Protein AF-Q5QZS2-F1 (afdb_monomer_lite)

pLDDT: mean 81.86, std 11.42, range [49.66, 93.12]

Structure (mmCIF, N/CA/C/O backbone):
data_AF-Q5QZS2-F1
#
_entry.id   AF-Q5QZS2-F1
#
loop_
_atom_site.group_PDB
_atom_site.id
_atom_site.type_symbol
_atom_site.label_atom_id
_atom_site.label_alt_id
_atom_site.label_comp_id
_atom_site.label_asym_id
_atom_site.label_entity_id
_atom_site.label_seq_id
_atom_site.pdbx_PDB_ins_code
_atom_site.Cartn_x
_atom_site.Cartn_y
_atom_site.Cartn_z
_atom_site.occupancy
_atom_site.B_iso_or_equiv
_atom_site.auth_seq_id
_atom_site.auth_comp_id
_atom_site.auth_asym_id
_atom_site.auth_atom_id
_atom_site.pdbx_PDB_model_num
ATOM 1 N N . MET A 1 1 ? -2.634 0.804 21.337 1.00 62.66 1 MET A N 1
ATOM 2 C CA . MET A 1 1 ? -3.666 0.603 20.299 1.00 62.66 1 MET A CA 1
ATOM 3 C C . MET A 1 1 ? -3.154 1.250 19.030 1.00 62.66 1 MET A C 1
ATOM 5 O O . MET A 1 1 ? -2.451 2.248 19.140 1.00 62.66 1 MET A O 1
ATOM 9 N N . MET A 1 2 ? -3.422 0.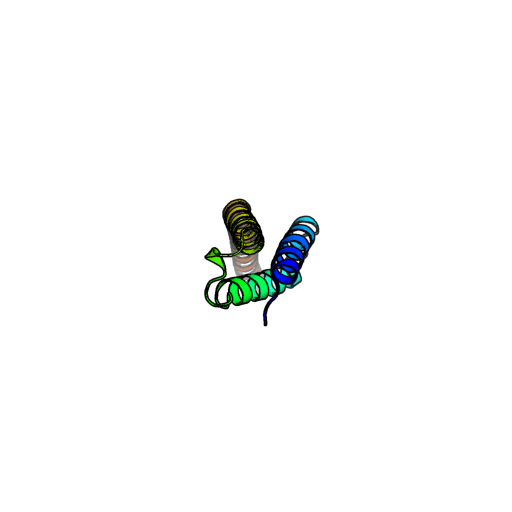665 17.865 1.00 73.19 2 MET A N 1
ATOM 10 C CA . MET A 1 2 ? -3.064 1.290 16.593 1.00 73.19 2 MET A CA 1
ATOM 11 C C . MET A 1 2 ? -3.825 2.619 16.441 1.00 73.19 2 MET A C 1
ATOM 13 O O . MET A 1 2 ? -4.957 2.710 16.914 1.00 73.19 2 MET A O 1
ATOM 17 N N . GLN A 1 3 ? -3.200 3.634 15.841 1.00 84.19 3 GLN A N 1
ATOM 18 C CA . GLN A 1 3 ? -3.796 4.948 15.577 1.00 84.19 3 GLN A CA 1
ATOM 19 C C . GLN A 1 3 ? -4.031 5.134 14.072 1.00 84.19 3 GLN A C 1
ATOM 21 O O . GLN A 1 3 ? -3.249 4.596 13.282 1.00 84.19 3 GLN A O 1
ATOM 26 N N . PRO A 1 4 ? -5.069 5.888 13.670 1.00 83.56 4 PRO A N 1
ATOM 27 C CA . PRO A 1 4 ? -5.359 6.130 12.259 1.00 83.56 4 PRO A CA 1
ATOM 28 C C . PRO A 1 4 ? -4.218 6.894 11.575 1.00 83.56 4 PRO A C 1
ATOM 30 O O . PRO A 1 4 ? -3.860 6.561 10.453 1.00 83.56 4 PRO A O 1
ATOM 33 N N . GLU A 1 5 ? -3.564 7.827 12.276 1.00 89.06 5 GLU A N 1
ATOM 34 C CA . GLU A 1 5 ? -2.426 8.598 11.748 1.00 89.06 5 GLU A CA 1
ATOM 35 C C . GLU A 1 5 ? -1.259 7.707 11.315 1.00 89.06 5 GLU A C 1
ATOM 37 O O . GLU A 1 5 ? -0.629 7.973 10.297 1.00 89.06 5 GLU A O 1
ATOM 42 N N . LYS A 1 6 ? -1.015 6.598 12.029 1.00 88.62 6 LYS A N 1
ATOM 43 C CA . LYS A 1 6 ? 0.027 5.636 11.647 1.00 88.62 6 LYS A CA 1
ATOM 44 C C . LYS A 1 6 ? -0.269 4.998 10.286 1.00 88.62 6 LYS A C 1
ATOM 46 O O . LYS A 1 6 ? 0.641 4.701 9.522 1.00 88.62 6 LYS A O 1
ATOM 51 N N . LEU A 1 7 ? -1.543 4.753 9.989 1.00 88.62 7 LEU A N 1
ATOM 52 C CA . LEU A 1 7 ? -1.967 4.129 8.738 1.00 88.62 7 LEU A CA 1
ATOM 53 C C . LEU A 1 7 ? -1.839 5.128 7.572 1.00 88.62 7 LEU A C 1
ATOM 55 O O . LEU A 1 7 ? -1.393 4.748 6.491 1.00 88.62 7 LEU A O 1
ATOM 59 N N . THR A 1 8 ? -2.126 6.410 7.822 1.00 90.38 8 THR A N 1
ATOM 60 C CA . THR A 1 8 ? -1.831 7.509 6.890 1.00 90.38 8 THR A CA 1
ATOM 61 C C . THR A 1 8 ? -0.332 7.629 6.620 1.00 90.38 8 THR A C 1
ATOM 63 O O . THR A 1 8 ? 0.067 7.628 5.462 1.00 90.38 8 THR A O 1
ATOM 66 N N . GLU A 1 9 ? 0.500 7.645 7.666 1.00 92.94 9 GLU A N 1
ATOM 67 C CA . GLU A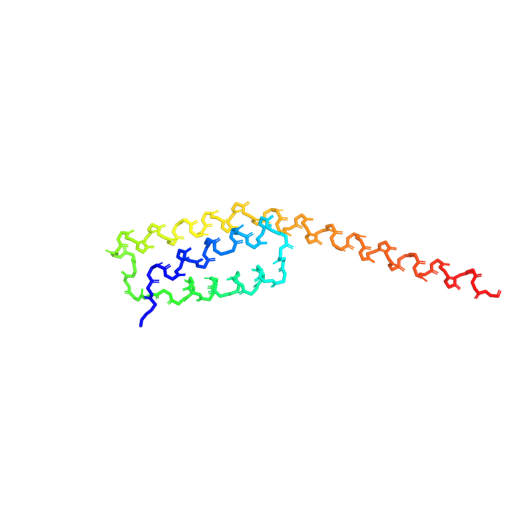 1 9 ? 1.961 7.753 7.543 1.00 92.94 9 GLU A CA 1
ATOM 68 C C . GLU A 1 9 ? 2.550 6.606 6.712 1.00 92.94 9 GLU A C 1
ATOM 70 O O . GLU A 1 9 ? 3.303 6.851 5.775 1.00 92.94 9 GLU A O 1
A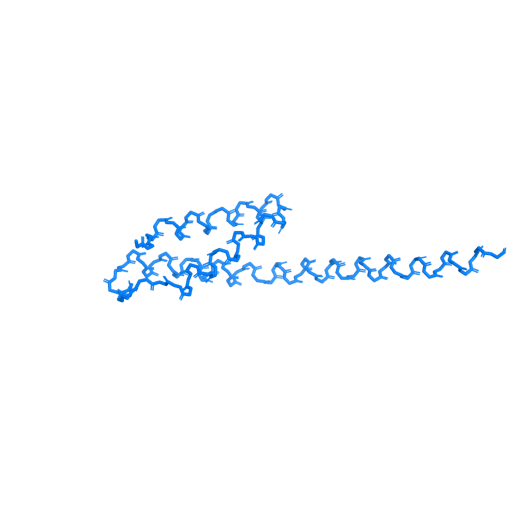TOM 75 N N . LEU A 1 10 ? 2.136 5.362 6.976 1.00 91.88 10 LEU A N 1
ATOM 76 C CA . LEU A 1 10 ? 2.560 4.199 6.188 1.00 91.88 10 LEU A CA 1
ATOM 77 C C . LEU A 1 10 ? 2.111 4.287 4.721 1.00 91.88 10 LEU A C 1
ATOM 79 O O . LEU A 1 10 ? 2.852 3.894 3.823 1.00 91.88 10 LEU A O 1
ATOM 83 N N . SER A 1 11 ? 0.899 4.788 4.467 1.00 91.12 11 SER A N 1
ATOM 84 C CA . SER A 1 11 ? 0.384 4.981 3.106 1.00 91.12 11 SER A CA 1
ATOM 85 C C . SER A 1 11 ? 1.183 6.044 2.348 1.00 91.12 11 SER A C 1
ATOM 87 O O . SER A 1 11 ? 1.549 5.837 1.192 1.00 91.12 11 SER A O 1
ATOM 89 N N . ASP A 1 12 ? 1.506 7.163 2.997 1.00 92.69 12 ASP A N 1
ATOM 90 C CA . ASP A 1 12 ? 2.275 8.248 2.387 1.00 92.69 12 ASP A CA 1
ATOM 91 C C . ASP A 1 12 ? 3.753 7.886 2.204 1.00 92.69 12 ASP A C 1
ATOM 93 O O . ASP A 1 12 ? 4.329 8.189 1.158 1.00 92.69 12 ASP A O 1
ATOM 97 N N . GLN A 1 13 ? 4.341 7.153 3.152 1.00 93.12 13 GLN A N 1
ATOM 98 C CA . GLN A 1 13 ? 5.684 6.602 3.004 1.00 93.12 13 GLN A CA 1
ATOM 99 C C . GLN A 1 13 ? 5.752 5.641 1.812 1.00 93.12 13 GLN A C 1
ATOM 101 O O . GLN A 1 13 ? 6.642 5.770 0.975 1.00 93.12 13 GLN A O 1
ATOM 106 N N . LEU A 1 14 ? 4.774 4.740 1.667 1.00 90.56 14 LEU A N 1
ATOM 107 C CA . LEU A 1 14 ? 4.718 3.824 0.527 1.00 90.56 14 LEU A CA 1
ATOM 108 C C . LEU A 1 14 ? 4.603 4.580 -0.808 1.00 90.56 14 LEU A C 1
ATOM 110 O O . LEU A 1 14 ? 5.268 4.219 -1.780 1.00 90.56 14 LEU A O 1
ATOM 114 N N . LYS A 1 15 ? 3.793 5.649 -0.857 1.00 90.38 15 LYS A N 1
ATOM 115 C CA . LYS A 1 15 ? 3.689 6.530 -2.036 1.00 90.38 15 LYS A CA 1
ATOM 116 C C . LYS A 1 15 ? 5.027 7.115 -2.429 1.00 90.38 15 LYS A C 1
ATOM 118 O O . LYS A 1 15 ? 5.367 7.106 -3.613 1.00 90.38 15 LYS A O 1
ATOM 123 N N . GLN A 1 16 ? 5.754 7.625 -1.446 1.00 92.31 16 GLN A N 1
ATOM 124 C CA . GLN A 1 16 ? 7.044 8.243 -1.675 1.00 92.31 16 GLN A CA 1
ATOM 125 C C . GLN A 1 16 ? 8.084 7.211 -2.125 1.00 92.31 16 GLN A C 1
ATOM 127 O O . GLN A 1 16 ? 8.705 7.406 -3.161 1.00 92.31 16 GLN A O 1
ATOM 132 N N . GLU A 1 17 ? 8.202 6.076 -1.435 1.00 90.44 17 GLU A N 1
ATOM 133 C CA . GLU A 1 17 ? 9.175 5.027 -1.772 1.00 90.44 17 GLU A CA 1
ATOM 134 C C . GLU A 1 17 ? 8.946 4.455 -3.179 1.00 90.44 17 GLU A C 1
ATOM 136 O O . GLU A 1 17 ? 9.901 4.191 -3.909 1.00 90.44 17 GLU A O 1
ATOM 141 N N . ILE A 1 18 ? 7.687 4.303 -3.611 1.00 86.88 18 ILE A N 1
ATOM 142 C CA . ILE A 1 18 ? 7.392 3.872 -4.984 1.00 86.88 18 ILE A CA 1
ATOM 143 C C . ILE A 1 18 ? 7.723 4.974 -6.000 1.00 86.88 18 ILE A C 1
ATOM 145 O O . ILE A 1 18 ? 8.264 4.667 -7.065 1.00 86.88 18 ILE A O 1
ATOM 149 N N . ALA A 1 19 ? 7.444 6.245 -5.690 1.00 87.94 19 ALA A N 1
ATOM 150 C CA . ALA A 1 19 ? 7.819 7.368 -6.551 1.00 87.94 19 ALA A CA 1
ATOM 151 C C . ALA A 1 19 ? 9.347 7.492 -6.706 1.00 87.94 19 ALA A C 1
ATOM 153 O O . ALA A 1 19 ? 9.836 7.729 -7.812 1.00 87.94 19 ALA A O 1
ATOM 154 N N . ASP A 1 20 ? 10.089 7.239 -5.629 1.00 89.81 20 ASP A N 1
ATOM 155 C CA . ASP A 1 20 ? 11.554 7.248 -5.585 1.00 89.81 20 ASP A CA 1
ATOM 156 C C . ASP A 1 20 ? 12.177 5.943 -6.128 1.00 89.81 20 ASP A C 1
ATOM 158 O O . ASP A 1 20 ? 13.398 5.815 -6.221 1.00 89.81 20 ASP A O 1
ATOM 162 N N . SER A 1 21 ? 11.351 4.980 -6.570 1.00 84.62 21 SER A N 1
ATOM 163 C CA . SER A 1 21 ? 11.774 3.656 -7.060 1.00 84.62 21 SER A CA 1
ATOM 164 C C . SER A 1 21 ? 12.566 2.829 -6.032 1.00 84.62 21 SER A C 1
ATOM 166 O O . SER A 1 21 ? 13.313 1.915 -6.393 1.00 84.62 21 SER A O 1
ATOM 168 N N . GLU A 1 22 ? 12.378 3.099 -4.740 1.00 87.56 22 GLU A N 1
ATOM 169 C CA . GLU A 1 22 ? 12.965 2.362 -3.618 1.00 87.56 22 GLU A CA 1
ATOM 170 C C . GLU A 1 22 ? 12.154 1.092 -3.313 1.00 87.56 22 GLU A C 1
ATOM 172 O O . GLU A 1 22 ? 11.584 0.913 -2.238 1.00 87.56 22 GLU A O 1
ATOM 177 N N . PHE A 1 23 ? 12.089 0.174 -4.283 1.00 80.62 23 PHE A N 1
ATOM 178 C CA . PHE A 1 23 ? 11.196 -0.991 -4.229 1.00 80.62 23 PHE A CA 1
ATOM 179 C C . PHE A 1 23 ? 11.467 -1.962 -3.065 1.00 80.62 23 PHE A C 1
ATOM 181 O O . PHE A 1 23 ? 10.559 -2.677 -2.639 1.00 80.62 23 PHE A O 1
ATOM 188 N N . GLU A 1 24 ? 12.697 -2.029 -2.546 1.00 83.62 24 GLU A N 1
ATOM 189 C CA . GLU A 1 24 ? 13.004 -2.841 -1.359 1.00 83.62 24 GLU A CA 1
ATOM 190 C C . GLU A 1 24 ? 12.356 -2.257 -0.099 1.00 83.62 24 GLU A C 1
ATOM 192 O O . GLU A 1 24 ? 11.684 -2.993 0.626 1.00 83.62 24 GLU A O 1
ATOM 197 N N . SER A 1 25 ? 12.482 -0.944 0.115 1.00 85.12 25 SER A N 1
ATOM 198 C CA . SER A 1 25 ? 11.827 -0.220 1.212 1.00 85.12 25 SER A CA 1
ATOM 199 C C . SER A 1 25 ? 10.305 -0.258 1.060 1.00 85.12 25 SER A C 1
ATOM 201 O O . SER A 1 25 ? 9.610 -0.684 1.983 1.00 85.12 25 SER A O 1
ATOM 203 N N . ALA A 1 26 ? 9.800 0.008 -0.152 1.00 87.38 26 ALA A N 1
ATOM 204 C CA . ALA A 1 26 ? 8.373 -0.047 -0.473 1.00 87.38 26 ALA A CA 1
ATOM 205 C C . ALA A 1 26 ? 7.742 -1.408 -0.141 1.00 87.38 26 ALA A C 1
ATOM 207 O O . ALA A 1 26 ? 6.622 -1.470 0.361 1.00 87.38 26 ALA A O 1
ATOM 208 N N . ASN A 1 27 ? 8.452 -2.520 -0.368 1.00 85.19 27 ASN A N 1
ATOM 209 C CA . ASN A 1 27 ? 7.955 -3.849 0.002 1.00 85.19 27 ASN A CA 1
ATOM 210 C C . ASN A 1 27 ? 7.803 -4.025 1.521 1.00 85.19 27 ASN A C 1
ATOM 212 O O . ASN A 1 27 ? 6.853 -4.674 1.969 1.00 85.19 27 ASN A O 1
ATOM 216 N N . VAL A 1 28 ? 8.720 -3.467 2.315 1.00 90.06 28 VAL A N 1
ATOM 217 C CA . VAL A 1 28 ? 8.650 -3.518 3.784 1.00 90.06 28 VAL A CA 1
ATOM 218 C C . VAL A 1 28 ? 7.471 -2.684 4.278 1.00 90.06 28 VAL A C 1
ATOM 220 O O . VAL A 1 28 ? 6.644 -3.187 5.044 1.00 90.06 28 VAL A O 1
ATOM 223 N N . THR A 1 29 ? 7.345 -1.454 3.784 1.00 91.50 29 THR A N 1
ATOM 224 C CA . THR A 1 29 ? 6.260 -0.535 4.144 1.00 91.50 29 THR A CA 1
ATOM 225 C C . THR A 1 29 ? 4.898 -1.090 3.731 1.00 91.50 29 THR A C 1
ATOM 227 O O . THR A 1 29 ? 3.960 -1.082 4.528 1.00 91.50 29 THR A O 1
ATOM 230 N N . LEU A 1 30 ? 4.792 -1.682 2.536 1.00 88.69 30 LEU A N 1
ATOM 231 C CA . LEU A 1 30 ? 3.588 -2.372 2.071 1.00 88.69 30 LEU A CA 1
ATOM 232 C C . LEU A 1 30 ? 3.194 -3.526 3.004 1.00 88.69 30 LEU A C 1
ATOM 234 O O . LEU A 1 30 ? 2.025 -3.659 3.368 1.00 88.69 30 LEU A O 1
ATOM 238 N N . ALA A 1 31 ? 4.155 -4.355 3.421 1.00 88.31 31 ALA A N 1
ATOM 239 C CA . ALA A 1 31 ? 3.886 -5.450 4.347 1.00 88.31 31 ALA A CA 1
ATOM 240 C C . ALA A 1 31 ? 3.396 -4.937 5.713 1.00 88.31 31 ALA A C 1
ATOM 242 O O . ALA A 1 31 ? 2.471 -5.513 6.296 1.00 88.31 31 ALA A O 1
ATOM 243 N N . GLU A 1 32 ? 3.972 -3.843 6.219 1.00 91.06 32 GLU A N 1
ATOM 244 C CA . GLU A 1 32 ? 3.531 -3.224 7.470 1.00 91.06 32 GLU A CA 1
ATOM 245 C C . GLU A 1 32 ? 2.144 -2.573 7.344 1.00 91.06 32 GLU A C 1
ATOM 247 O O . GLU A 1 32 ? 1.323 -2.709 8.257 1.00 91.06 32 GLU A O 1
ATOM 252 N N . LEU A 1 33 ? 1.837 -1.950 6.202 1.00 90.12 33 LEU A N 1
ATOM 253 C CA . LEU A 1 33 ? 0.524 -1.383 5.887 1.00 90.12 33 LEU A CA 1
ATOM 254 C C . LEU A 1 33 ? -0.559 -2.471 5.808 1.00 90.12 33 LEU A C 1
ATOM 256 O O . LEU A 1 33 ? -1.611 -2.347 6.434 1.00 90.12 33 LEU A O 1
ATOM 260 N N . ILE A 1 34 ? -0.293 -3.588 5.126 1.00 88.31 34 ILE A N 1
ATOM 261 C CA . ILE A 1 34 ? -1.220 -4.731 5.058 1.00 88.31 34 ILE A CA 1
ATOM 262 C C . ILE A 1 34 ? -1.423 -5.344 6.445 1.00 88.31 34 ILE A C 1
ATOM 264 O O . ILE A 1 34 ? -2.547 -5.667 6.837 1.00 88.31 34 ILE A O 1
ATOM 268 N N . LYS A 1 35 ? -0.348 -5.511 7.223 1.00 88.94 35 LYS A N 1
ATOM 269 C CA . LYS A 1 35 ? -0.450 -6.016 8.598 1.00 88.94 35 LYS A CA 1
ATOM 270 C C . LYS A 1 35 ? -1.324 -5.098 9.447 1.00 88.94 35 LYS A C 1
ATOM 272 O O . LYS A 1 35 ? -2.159 -5.585 10.201 1.00 88.94 35 LYS A O 1
ATOM 277 N N . SER A 1 36 ? -1.138 -3.798 9.300 1.00 89.75 36 SER A N 1
ATOM 278 C CA . SER A 1 36 ? -1.903 -2.752 9.966 1.00 89.75 36 SER A CA 1
ATOM 279 C C . SER A 1 36 ? -3.395 -2.795 9.608 1.00 89.75 36 SER A C 1
ATOM 281 O O . SER A 1 36 ? -4.235 -2.826 10.504 1.00 89.75 36 SER A O 1
ATOM 283 N N . LEU A 1 37 ? -3.732 -2.925 8.321 1.00 88.25 37 LEU A N 1
ATOM 284 C CA . LEU A 1 37 ? -5.112 -3.086 7.838 1.00 88.25 37 LEU A CA 1
ATOM 285 C C . LEU A 1 37 ? -5.781 -4.383 8.329 1.00 88.25 37 LEU A C 1
ATOM 287 O O . LEU A 1 37 ? -6.983 -4.406 8.573 1.00 88.25 37 LEU A O 1
ATOM 291 N N . ASN A 1 38 ? -5.013 -5.457 8.534 1.00 87.56 38 ASN A N 1
ATOM 292 C CA . ASN A 1 38 ? -5.532 -6.709 9.100 1.00 87.56 38 ASN A CA 1
ATOM 293 C C . ASN A 1 38 ? -5.731 -6.665 10.627 1.00 87.56 38 ASN A C 1
ATOM 295 O O . ASN A 1 38 ? -6.408 -7.531 11.174 1.00 87.56 38 ASN A O 1
ATOM 299 N N . HIS A 1 39 ? -5.144 -5.685 11.320 1.00 88.25 39 HIS A N 1
ATOM 300 C CA . HIS A 1 39 ? -5.207 -5.544 12.780 1.00 88.25 39 HIS A CA 1
ATOM 301 C C . HIS A 1 39 ? -5.842 -4.211 13.200 1.00 88.25 39 HIS A C 1
ATOM 303 O O . HIS A 1 39 ? -5.404 -3.572 14.162 1.00 88.25 39 HIS A O 1
ATOM 309 N N . LEU A 1 40 ? -6.881 -3.787 12.477 1.00 88.19 40 LEU A N 1
ATOM 310 C CA . LEU A 1 40 ? -7.665 -2.610 12.837 1.00 88.19 40 LEU A CA 1
ATOM 311 C C . LEU A 1 40 ? -8.366 -2.809 14.193 1.00 88.19 40 LEU A C 1
ATOM 313 O O . LEU A 1 40 ? -8.777 -3.926 14.520 1.00 88.19 40 LEU A O 1
ATOM 317 N N . PRO A 1 41 ? -8.524 -1.743 14.997 1.00 87.31 41 PRO A N 1
ATOM 318 C CA . PRO A 1 41 ? -9.201 -1.836 16.284 1.00 87.31 41 PRO A CA 1
ATOM 319 C C . PRO A 1 41 ? -10.680 -2.212 16.128 1.00 87.31 41 PRO A C 1
ATOM 321 O O . PRO A 1 41 ? -11.343 -1.831 15.159 1.00 87.31 41 PRO A O 1
ATOM 324 N N . ASP A 1 42 ? -11.227 -2.911 17.124 1.00 86.75 42 ASP A N 1
ATOM 325 C CA . ASP A 1 42 ? -12.656 -3.216 17.171 1.00 86.75 42 ASP A CA 1
ATOM 326 C C . ASP A 1 42 ? -13.492 -1.938 17.064 1.00 86.75 42 ASP A C 1
ATOM 328 O O . ASP A 1 42 ? -13.247 -0.946 17.752 1.00 86.75 42 ASP A O 1
ATOM 332 N N . ASN A 1 43 ? -14.536 -1.980 16.236 1.00 87.06 43 ASN A N 1
ATOM 333 C CA . ASN A 1 43 ? -15.388 -0.832 15.924 1.00 87.06 43 ASN A CA 1
ATOM 334 C C . ASN A 1 43 ? -14.685 0.337 15.206 1.00 87.06 43 ASN A C 1
ATOM 336 O O . ASN A 1 43 ? -15.215 1.448 15.251 1.00 87.06 43 ASN A O 1
ATOM 340 N N . TRP A 1 44 ? -13.558 0.129 14.512 1.00 88.44 44 TRP A N 1
ATOM 341 C CA . TRP A 1 44 ? -12.931 1.177 13.685 1.00 88.44 44 TRP A CA 1
ATOM 342 C C . TRP A 1 44 ? -13.935 1.863 12.740 1.00 88.44 44 TRP A C 1
ATOM 344 O O . TRP A 1 44 ? -13.905 3.076 12.575 1.00 88.44 44 TRP A O 1
ATOM 354 N N . GLN A 1 45 ? -14.915 1.113 12.231 1.00 90.00 45 GLN A N 1
ATOM 355 C CA . GLN A 1 45 ? -15.999 1.606 11.372 1.00 90.00 45 GLN A CA 1
ATOM 356 C C . GLN A 1 45 ? -16.894 2.678 12.021 1.00 90.00 45 GLN A C 1
ATOM 358 O O . GLN A 1 45 ? -17.611 3.381 11.318 1.00 90.00 45 GLN A O 1
ATOM 363 N N . LYS A 1 46 ? -16.889 2.808 13.356 1.00 90.31 46 LYS A N 1
ATOM 364 C CA . LYS A 1 46 ? -17.645 3.850 14.077 1.00 90.31 46 LYS A CA 1
ATOM 365 C C . LYS A 1 46 ? -16.931 5.200 14.091 1.00 90.31 46 LYS A C 1
ATOM 367 O O . LYS A 1 46 ? -17.528 6.190 14.503 1.00 90.31 46 LYS A O 1
ATOM 372 N N . SER A 1 47 ? -15.663 5.240 13.695 1.00 90.69 47 SER A N 1
ATOM 373 C CA . SER A 1 47 ? -14.878 6.463 13.601 1.00 90.69 47 SER A CA 1
ATOM 374 C C . SER A 1 47 ? -14.727 6.847 12.138 1.00 90.69 47 SER A C 1
ATOM 376 O O . SER A 1 47 ? -14.114 6.128 11.354 1.00 90.69 47 SER A O 1
ATOM 378 N N . GLU A 1 48 ? -15.262 8.011 11.780 1.00 90.94 48 GLU A N 1
ATOM 379 C CA . GLU A 1 48 ? -15.165 8.557 10.424 1.00 90.94 48 GLU A CA 1
ATOM 380 C C . GLU A 1 48 ? -13.706 8.697 9.963 1.00 90.94 48 GLU A C 1
ATOM 382 O O . GLU A 1 48 ? -13.380 8.405 8.814 1.00 90.94 48 GLU A O 1
ATOM 387 N N . GLN A 1 49 ? -12.804 9.049 10.883 1.00 89.25 49 GLN A N 1
ATOM 388 C CA . GLN A 1 49 ? -11.373 9.156 10.607 1.00 89.25 49 GLN A CA 1
ATOM 389 C C . GLN A 1 49 ? -10.769 7.806 10.201 1.00 89.25 49 GLN A C 1
ATOM 391 O O . GLN A 1 49 ? -10.058 7.724 9.205 1.00 89.25 49 GLN A O 1
ATOM 396 N N . TRP A 1 50 ? -11.087 6.730 10.925 1.00 91.06 50 TRP A N 1
ATOM 397 C CA . TRP A 1 50 ? -10.646 5.384 10.557 1.00 91.06 50 TRP A CA 1
ATOM 398 C C . TRP A 1 50 ? -11.223 4.934 9.218 1.00 91.06 50 TRP A C 1
ATOM 400 O O . TRP A 1 50 ? -10.492 4.380 8.403 1.00 91.06 50 TRP A O 1
ATOM 410 N N . VAL A 1 51 ? -12.511 5.189 8.975 1.00 90.94 51 VAL A N 1
ATOM 411 C CA . VAL A 1 51 ? -13.160 4.857 7.698 1.00 90.94 51 VAL A CA 1
ATOM 412 C C . VAL A 1 51 ? -12.477 5.563 6.533 1.00 90.94 51 VAL A C 1
ATOM 414 O O . VAL A 1 51 ? -12.193 4.928 5.520 1.00 90.94 51 VAL A O 1
ATOM 417 N N . THR A 1 52 ? -12.165 6.845 6.704 1.00 92.00 52 THR A N 1
ATOM 418 C CA . THR A 1 52 ? -11.513 7.663 5.679 1.00 92.00 52 THR A CA 1
ATOM 419 C C . THR A 1 52 ? -10.116 7.136 5.378 1.00 92.00 52 THR A C 1
ATOM 421 O O . THR A 1 52 ? -9.827 6.792 4.237 1.00 92.00 52 THR A O 1
ATOM 424 N N . VAL A 1 53 ? -9.284 6.964 6.408 1.00 90.19 53 VAL A N 1
ATOM 425 C CA . VAL A 1 53 ? -7.893 6.531 6.231 1.00 90.19 53 VAL A CA 1
ATOM 426 C C . VAL A 1 53 ? -7.801 5.119 5.645 1.00 90.19 53 VAL A C 1
ATOM 428 O O . VAL A 1 53 ? -6.972 4.864 4.773 1.00 90.19 53 VAL A O 1
ATOM 431 N N . VAL A 1 54 ? -8.664 4.195 6.082 1.00 90.44 54 VAL A N 1
ATOM 432 C CA . VAL A 1 54 ? -8.706 2.833 5.526 1.00 90.44 54 VAL A CA 1
ATOM 433 C C . VAL A 1 54 ? -9.139 2.858 4.060 1.00 90.44 54 VAL A C 1
ATOM 435 O O . VAL A 1 54 ? -8.519 2.182 3.245 1.00 90.44 54 VAL A O 1
ATOM 438 N N . ALA A 1 55 ? -10.149 3.658 3.706 1.00 90.69 55 ALA A N 1
ATOM 439 C CA . ALA A 1 55 ? -10.600 3.788 2.322 1.00 90.69 55 ALA A CA 1
ATOM 440 C C . ALA A 1 55 ? -9.534 4.425 1.414 1.00 90.69 55 ALA A C 1
ATOM 442 O O . ALA A 1 55 ? -9.357 3.994 0.277 1.00 90.69 55 ALA A O 1
ATOM 443 N N . GLU A 1 56 ? -8.800 5.427 1.902 1.00 89.56 56 GLU A N 1
ATOM 444 C CA . GLU A 1 56 ? -7.698 6.043 1.157 1.00 89.56 56 GLU A CA 1
ATOM 445 C C . GLU A 1 56 ? -6.536 5.071 0.936 1.00 89.56 56 GLU A C 1
ATOM 447 O O . GLU A 1 56 ? -5.997 5.003 -0.171 1.00 89.56 56 GLU A O 1
ATOM 452 N N . ALA A 1 57 ? -6.169 4.296 1.962 1.00 88.44 57 ALA A N 1
ATOM 453 C CA . ALA A 1 57 ? -5.140 3.267 1.848 1.00 88.44 57 ALA A CA 1
ATOM 454 C C . ALA A 1 57 ? -5.556 2.156 0.868 1.00 88.44 57 ALA A C 1
ATOM 456 O O . ALA A 1 57 ? -4.771 1.788 -0.002 1.00 88.44 57 ALA A O 1
ATOM 457 N N . ASP A 1 58 ? -6.794 1.666 0.960 1.00 87.94 58 ASP A N 1
ATOM 458 C CA . ASP A 1 58 ? -7.337 0.631 0.071 1.00 87.94 58 ASP A CA 1
ATOM 459 C C . ASP A 1 58 ? -7.388 1.091 -1.394 1.00 87.94 58 ASP A C 1
ATOM 461 O O . ASP A 1 58 ? -6.931 0.389 -2.303 1.00 87.94 58 ASP A O 1
ATOM 465 N N . LYS A 1 59 ? -7.849 2.327 -1.622 1.00 89.69 59 LYS A N 1
ATOM 466 C CA . LYS A 1 59 ? -7.852 2.942 -2.950 1.00 89.69 59 LYS A CA 1
ATOM 467 C C . LYS A 1 59 ? -6.441 3.030 -3.523 1.00 89.69 59 LYS A C 1
ATOM 469 O O . LYS A 1 59 ? -6.223 2.630 -4.662 1.00 89.69 59 LYS A O 1
ATOM 474 N N . TYR A 1 60 ? -5.485 3.521 -2.738 1.00 86.69 60 TYR A N 1
ATOM 475 C CA . TYR A 1 60 ? -4.109 3.660 -3.200 1.00 86.69 60 TYR A CA 1
ATOM 476 C C . TYR A 1 60 ? -3.468 2.308 -3.544 1.00 86.69 60 TYR A C 1
ATOM 478 O O . TYR A 1 60 ? -2.824 2.179 -4.585 1.00 86.69 60 TYR A O 1
ATOM 486 N N . LEU A 1 61 ? -3.691 1.284 -2.714 1.00 86.31 61 LEU A N 1
ATOM 487 C CA . LEU A 1 61 ? -3.219 -0.075 -2.982 1.00 86.31 61 LEU A CA 1
ATOM 488 C C . LEU A 1 61 ? -3.813 -0.644 -4.275 1.00 86.31 61 LEU A C 1
ATOM 490 O O . LEU A 1 61 ? -3.094 -1.263 -5.059 1.00 86.31 61 LEU A O 1
ATOM 494 N N . THR A 1 62 ? -5.095 -0.378 -4.526 1.00 86.75 62 THR A N 1
ATOM 495 C CA . THR A 1 62 ? -5.774 -0.770 -5.767 1.00 86.75 62 THR A CA 1
ATOM 496 C C . THR A 1 62 ? -5.198 -0.037 -6.983 1.00 86.75 62 THR A C 1
ATOM 498 O O . THR A 1 62 ? -4.938 -0.658 -8.012 1.00 86.75 62 THR A O 1
ATOM 501 N N . ASP A 1 63 ? -4.951 1.271 -6.865 1.00 87.19 63 ASP A N 1
ATOM 502 C CA . ASP A 1 63 ? -4.408 2.099 -7.949 1.00 87.19 63 ASP A CA 1
ATOM 503 C C . ASP A 1 63 ? -2.963 1.707 -8.310 1.00 87.19 63 ASP A C 1
ATOM 505 O O . ASP A 1 63 ? -2.581 1.742 -9.484 1.00 87.19 63 ASP A O 1
ATOM 509 N N . ILE A 1 64 ? -2.145 1.314 -7.325 1.00 82.19 64 ILE A N 1
ATOM 510 C CA . ILE A 1 64 ? -0.737 0.969 -7.563 1.00 82.19 64 ILE A CA 1
ATOM 511 C C . ILE A 1 64 ? -0.511 -0.497 -7.953 1.00 82.19 64 ILE A C 1
ATOM 513 O O . ILE A 1 64 ? 0.514 -0.815 -8.562 1.00 82.19 64 ILE A O 1
ATOM 517 N N . GLN A 1 65 ? -1.459 -1.391 -7.662 1.00 79.25 65 GLN A N 1
ATOM 518 C CA . GLN A 1 65 ? -1.390 -2.808 -8.027 1.00 79.25 65 GLN A CA 1
ATOM 519 C C . GLN A 1 65 ? -0.956 -3.059 -9.488 1.00 79.25 65 GLN A C 1
ATOM 521 O O . GLN A 1 65 ? 0.027 -3.783 -9.676 1.00 79.25 65 GLN A O 1
ATOM 526 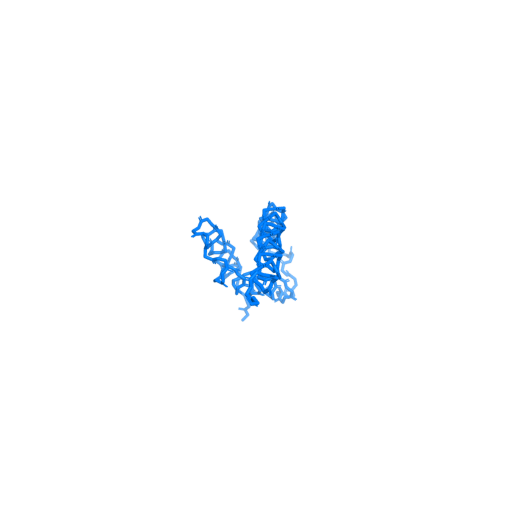N N . PRO A 1 66 ? -1.567 -2.441 -10.521 1.00 82.38 66 PRO A N 1
ATOM 527 C CA . PRO A 1 66 ? -1.146 -2.665 -11.906 1.00 82.38 66 PRO A CA 1
ATOM 528 C C . PRO A 1 66 ? 0.294 -2.208 -12.180 1.00 82.38 66 PRO A C 1
ATOM 530 O O . PRO A 1 66 ? 1.004 -2.828 -12.973 1.00 82.38 66 PRO A O 1
ATOM 533 N N . THR A 1 67 ? 0.757 -1.145 -11.515 1.00 80.50 67 THR A N 1
ATOM 534 C CA . THR A 1 67 ? 2.139 -0.656 -11.638 1.00 80.50 67 THR A CA 1
ATOM 535 C C . THR A 1 67 ? 3.126 -1.663 -11.052 1.00 80.50 67 THR A C 1
ATOM 537 O O . THR A 1 67 ? 4.129 -1.987 -11.689 1.00 80.50 67 THR A O 1
ATOM 540 N N . LEU A 1 68 ? 2.824 -2.209 -9.871 1.00 75.56 68 LEU A N 1
ATOM 541 C CA . LEU A 1 68 ? 3.655 -3.229 -9.229 1.00 75.56 68 LEU A CA 1
ATOM 542 C C . LEU A 1 68 ? 3.707 -4.525 -10.055 1.00 75.56 68 LEU A C 1
ATOM 544 O O . LEU A 1 68 ? 4.779 -5.114 -10.212 1.00 75.56 68 LEU A O 1
ATOM 548 N N . GLU A 1 69 ? 2.581 -4.950 -10.634 1.00 80.56 69 GLU A N 1
ATOM 549 C CA . GLU A 1 69 ? 2.524 -6.114 -11.529 1.00 80.56 69 GLU A CA 1
ATOM 550 C C . GLU A 1 69 ? 3.356 -5.900 -12.802 1.00 80.56 69 GLU A C 1
ATOM 552 O O . GLU A 1 69 ? 4.118 -6.786 -13.205 1.00 80.56 69 GLU A O 1
ATOM 557 N N . ALA A 1 70 ? 3.278 -4.710 -13.404 1.00 81.25 70 ALA A N 1
ATOM 558 C CA . ALA A 1 70 ? 4.063 -4.364 -14.584 1.00 81.25 70 ALA A CA 1
ATOM 559 C C . ALA A 1 70 ? 5.577 -4.369 -14.302 1.00 81.25 70 ALA A C 1
ATOM 561 O O . ALA A 1 70 ? 6.354 -4.906 -15.098 1.00 81.25 70 ALA A O 1
ATOM 562 N N . GLU A 1 71 ? 6.016 -3.817 -13.168 1.00 78.31 71 GLU A N 1
ATOM 563 C CA . GLU A 1 71 ? 7.429 -3.852 -12.769 1.00 78.31 71 GLU A CA 1
ATOM 564 C C . GLU A 1 71 ? 7.905 -5.282 -12.464 1.00 78.31 71 GLU A C 1
ATOM 566 O O . GLU A 1 71 ? 8.997 -5.683 -12.885 1.00 78.31 71 GLU A O 1
ATOM 571 N N . GLN A 1 72 ? 7.064 -6.113 -11.839 1.00 77.38 72 GLN A N 1
ATOM 572 C CA . GLN A 1 72 ? 7.374 -7.528 -11.629 1.00 77.38 72 GLN A CA 1
ATOM 573 C C . GLN A 1 72 ? 7.543 -8.281 -12.960 1.00 77.38 72 GLN A C 1
ATOM 575 O O . GLN A 1 72 ? 8.463 -9.098 -13.106 1.00 77.38 72 GLN A O 1
ATOM 580 N N . GLU A 1 73 ? 6.684 -8.019 -13.947 1.00 81.19 73 GLU A N 1
ATOM 581 C CA . GLU A 1 73 ? 6.795 -8.621 -15.276 1.00 81.19 73 GLU A CA 1
ATOM 582 C C . GLU A 1 73 ? 8.086 -8.189 -15.985 1.00 81.19 73 GLU A C 1
ATOM 584 O O . GLU A 1 73 ? 8.823 -9.043 -16.498 1.00 81.19 73 GLU A O 1
ATOM 589 N N . LYS A 1 74 ? 8.427 -6.893 -15.947 1.00 78.25 74 LYS A N 1
ATOM 590 C CA . LYS A 1 74 ? 9.694 -6.375 -16.492 1.00 78.25 74 LYS A CA 1
ATOM 591 C C . LYS A 1 74 ? 10.902 -7.048 -15.843 1.00 78.25 74 LYS A C 1
ATOM 593 O O . LYS A 1 74 ? 11.809 -7.489 -16.557 1.00 78.25 74 LYS A O 1
ATOM 598 N N . ALA A 1 75 ? 10.900 -7.199 -14.518 1.00 75.62 75 ALA A N 1
ATOM 599 C CA . ALA A 1 75 ? 11.964 -7.883 -13.789 1.00 75.62 75 ALA A CA 1
ATOM 600 C C . ALA A 1 75 ? 12.090 -9.359 -14.214 1.00 75.62 75 ALA A C 1
ATOM 602 O O . ALA A 1 75 ? 13.191 -9.835 -14.510 1.00 75.62 75 ALA A O 1
ATOM 603 N N . ARG A 1 76 ? 10.970 -10.087 -14.346 1.00 74.19 76 ARG A N 1
ATOM 604 C CA . ARG A 1 76 ? 10.960 -11.473 -14.856 1.00 74.19 76 ARG A CA 1
ATOM 605 C C . ARG A 1 76 ? 11.485 -11.567 -16.287 1.00 74.19 76 ARG A C 1
ATOM 607 O O . ARG A 1 76 ? 12.279 -12.462 -16.594 1.00 74.19 76 ARG A O 1
ATOM 614 N N . ALA A 1 77 ? 11.083 -10.647 -17.160 1.00 78.44 77 ALA A N 1
ATOM 615 C CA . ALA A 1 77 ? 11.553 -10.592 -18.539 1.00 78.44 77 ALA A CA 1
ATOM 616 C C . ALA A 1 77 ? 13.067 -10.329 -18.609 1.00 78.44 77 ALA A C 1
ATOM 618 O O . ALA A 1 77 ? 13.778 -11.001 -19.366 1.00 78.44 77 ALA A O 1
ATOM 619 N N . ALA A 1 78 ? 13.581 -9.412 -17.784 1.00 74.75 78 ALA A N 1
ATOM 620 C CA . ALA A 1 78 ? 15.009 -9.139 -17.660 1.00 74.75 78 ALA A CA 1
ATOM 621 C C . ALA A 1 78 ? 15.784 -10.371 -17.162 1.00 74.75 78 ALA A C 1
ATOM 623 O O . ALA A 1 78 ? 16.762 -10.778 -17.795 1.00 74.75 78 ALA A O 1
ATOM 624 N N . MET A 1 79 ? 15.303 -11.048 -16.113 1.00 69.19 79 MET A N 1
ATOM 625 C CA . MET A 1 79 ? 15.907 -12.296 -15.628 1.00 69.19 79 MET A CA 1
ATOM 626 C C . MET A 1 79 ? 15.907 -13.399 -16.695 1.00 69.19 79 MET A C 1
ATOM 628 O O . MET A 1 79 ? 16.909 -14.099 -16.869 1.00 69.19 79 MET A O 1
ATOM 632 N N . SER A 1 80 ? 14.820 -13.549 -17.459 1.00 71.25 80 SER A N 1
ATOM 633 C CA . SER A 1 80 ? 14.747 -14.522 -18.555 1.00 71.25 80 SER A CA 1
ATOM 634 C C . SER A 1 80 ? 15.789 -14.232 -19.642 1.00 71.25 80 SER A C 1
ATOM 636 O O . SER A 1 80 ? 16.463 -15.153 -20.115 1.00 71.25 80 SER A O 1
ATOM 638 N N . LYS A 1 81 ? 15.997 -12.952 -19.991 1.00 70.94 81 LYS A N 1
ATOM 639 C CA . LYS A 1 81 ? 17.057 -12.523 -20.920 1.00 70.94 81 LYS A CA 1
ATOM 640 C C . LYS A 1 81 ? 18.449 -12.845 -20.373 1.00 70.94 81 LYS A C 1
ATOM 642 O O . LYS A 1 81 ? 19.236 -13.454 -21.090 1.00 70.94 81 LYS A O 1
ATOM 647 N N . ILE A 1 82 ? 18.730 -12.539 -19.103 1.00 68.38 82 ILE A N 1
ATOM 648 C CA . ILE A 1 82 ? 20.013 -12.870 -18.450 1.00 68.38 82 ILE A CA 1
ATOM 649 C C . ILE A 1 82 ? 20.266 -14.384 -18.486 1.00 68.38 82 ILE A C 1
ATOM 651 O O . ILE A 1 82 ? 21.360 -14.837 -18.828 1.00 68.38 82 ILE A O 1
ATOM 655 N N . THR A 1 83 ? 19.241 -15.187 -18.200 1.00 62.53 83 THR A N 1
ATOM 656 C CA . THR A 1 83 ? 19.348 -16.652 -18.173 1.00 62.53 83 THR A CA 1
ATOM 657 C C . THR A 1 83 ? 19.596 -17.234 -19.572 1.00 62.53 83 THR A C 1
ATOM 659 O O . THR A 1 83 ? 20.408 -18.151 -19.727 1.00 62.53 83 THR A O 1
ATOM 662 N N . LYS A 1 84 ? 18.956 -16.678 -20.612 1.00 62.59 84 LYS A N 1
ATOM 663 C CA . LYS A 1 84 ? 19.202 -17.039 -22.020 1.00 62.59 84 LYS A CA 1
ATOM 664 C C . LYS A 1 84 ? 20.601 -16.624 -22.483 1.00 62.59 84 LYS A C 1
ATOM 666 O O . LYS A 1 84 ? 21.301 -17.452 -23.063 1.00 62.59 84 LYS A O 1
ATOM 671 N N . SER A 1 85 ? 21.048 -15.411 -22.157 1.00 59.91 85 SER A N 1
ATOM 672 C CA . SER A 1 85 ? 22.405 -14.945 -22.471 1.00 59.91 85 SER A CA 1
ATOM 673 C C . SER A 1 85 ? 23.476 -15.806 -21.795 1.00 59.91 85 SER A C 1
ATOM 675 O O . SER A 1 85 ? 24.450 -16.187 -22.436 1.00 59.91 85 SER A O 1
ATOM 677 N N . LYS A 1 86 ? 23.270 -16.227 -20.539 1.00 59.78 86 LYS A N 1
ATOM 678 C CA . LYS A 1 86 ? 24.204 -17.116 -19.822 1.00 59.78 86 LYS A CA 1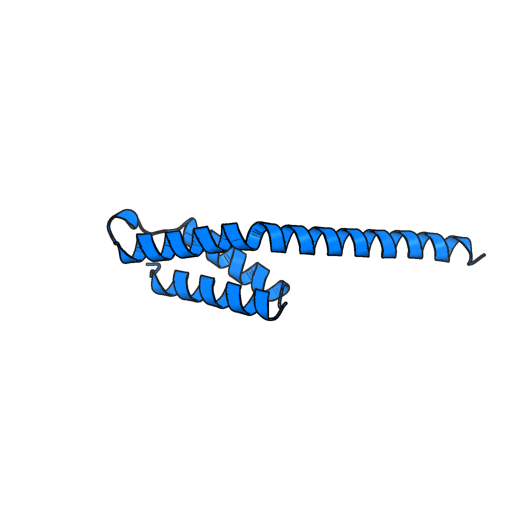
ATOM 679 C C . LYS A 1 86 ? 24.277 -18.527 -20.426 1.00 59.78 86 LYS A C 1
ATOM 681 O O . LYS A 1 86 ? 25.354 -19.123 -20.443 1.00 59.78 86 LYS A O 1
ATOM 686 N N . LYS A 1 87 ? 23.166 -19.058 -20.959 1.00 60.53 87 LYS A N 1
ATOM 687 C CA . LYS A 1 87 ? 23.170 -20.310 -21.745 1.00 60.53 87 LYS A CA 1
ATOM 688 C C . LYS A 1 87 ? 23.886 -20.148 -23.090 1.00 60.53 87 LYS A C 1
ATOM 690 O O . LYS A 1 87 ? 24.610 -21.055 -23.481 1.00 60.53 87 LYS A O 1
ATOM 695 N N . GLY A 1 88 ? 23.731 -18.999 -23.751 1.00 56.53 88 GLY A N 1
ATOM 696 C CA . GLY A 1 88 ? 24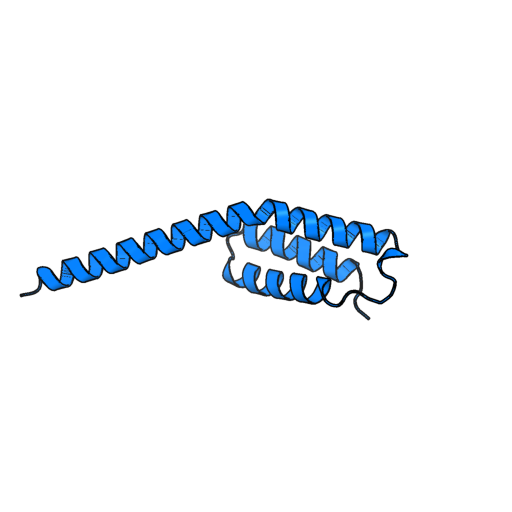.446 -18.672 -24.987 1.00 56.53 88 GLY A CA 1
ATOM 697 C C . GLY A 1 88 ? 25.962 -18.611 -24.790 1.00 56.53 88 GLY A C 1
ATOM 698 O O . GLY A 1 88 ? 26.696 -19.250 -25.530 1.00 56.53 88 GLY A O 1
ATOM 699 N N . VAL A 1 89 ? 26.449 -17.944 -23.739 1.00 56.78 89 VAL A N 1
ATOM 700 C CA . VAL A 1 89 ? 27.898 -17.807 -23.479 1.00 56.78 89 VAL A CA 1
ATOM 701 C C . VAL A 1 89 ? 28.587 -19.158 -23.219 1.00 56.78 89 VAL A C 1
ATOM 703 O O . VAL A 1 89 ? 29.702 -19.371 -23.694 1.00 56.78 89 VAL A O 1
ATOM 706 N N . LYS A 1 90 ? 27.920 -20.114 -22.551 1.00 53.91 90 LYS A N 1
ATOM 707 C CA . LYS A 1 90 ? 28.451 -21.484 -22.380 1.00 53.91 90 LYS A CA 1
ATOM 708 C C . LYS A 1 90 ? 28.516 -22.292 -23.681 1.00 53.91 90 LYS A C 1
ATOM 710 O O . LYS A 1 90 ? 29.277 -23.249 -23.742 1.00 53.91 90 LYS A O 1
ATOM 715 N N . ALA A 1 91 ? 27.735 -21.941 -24.703 1.00 57.28 91 ALA A N 1
ATOM 716 C CA . ALA A 1 91 ? 27.782 -22.625 -25.995 1.00 57.28 91 ALA A CA 1
ATOM 717 C C . ALA A 1 91 ? 28.999 -22.209 -26.845 1.00 57.28 91 ALA A C 1
ATOM 719 O O . ALA A 1 91 ? 29.414 -22.973 -27.710 1.00 57.28 91 ALA A O 1
ATOM 720 N N . TYR A 1 92 ? 29.585 -21.035 -26.577 1.00 51.69 92 TYR A N 1
ATOM 721 C CA . TYR A 1 92 ? 30.727 -20.484 -27.324 1.00 51.69 92 TYR A CA 1
ATOM 722 C C . TYR A 1 92 ? 32.060 -20.529 -26.563 1.00 51.69 92 TYR A C 1
ATOM 724 O O . TYR A 1 92 ? 33.090 -20.158 -27.116 1.00 51.69 92 TYR A O 1
ATOM 732 N N . THR A 1 93 ? 32.064 -20.993 -25.312 1.00 51.84 93 THR A N 1
ATOM 733 C CA . THR A 1 93 ? 33.290 -21.327 -24.571 1.00 51.84 93 THR A CA 1
ATOM 734 C C . THR A 1 93 ? 33.540 -22.828 -24.693 1.00 51.84 93 THR A C 1
ATOM 736 O O . THR A 1 93 ? 33.177 -23.608 -23.814 1.00 51.84 93 THR A O 1
ATOM 739 N N . LYS A 1 94 ? 34.108 -23.234 -25.830 1.00 49.66 94 LYS A N 1
ATOM 740 C CA . LYS A 1 94 ? 34.660 -24.569 -26.060 1.00 49.66 94 LYS A CA 1
ATOM 741 C C . LYS A 1 94 ? 36.071 -24.434 -26.607 1.00 49.66 94 LYS A C 1
ATOM 743 O O . LYS A 1 94 ? 36.277 -23.497 -27.408 1.00 49.66 94 LYS A O 1
#

Sequence (94 aa):
MMQPEKLTELSDQLKQEIADSEFESANVTLAELIKSLNHLPDNWQKSEQWVTVVAEADKYLTDIQPTLEAEQEKARAAMSKITKSKKGVKAYTK

Foldseek 3Di:
DDDLVVLVVLLVVLVVCVVVVVVVVNVVSVVVNVVPLVDDDPPLVVDPSSVVSSVVSVVSCVVCVVVVVVVVVVVVVVVVVVVVVVVVVVVPPD

Secondary structure (DSSP, 8-state):
---HHHHHHHHHHHHHHHHTT-HHHHHHHHHHHHHHHHTPPTTGGG-HHHHHHHHHHHHHHHHHHHHHHHHHHHHHHHHHHHHHHHHHHHHH--

Radius of gyration: 19.42 Å; chains: 1; bounding box: 52×34×48 Å

Organism: Idiomarina loihiensis (strain ATCC BAA-735 / DSM 15497 / L2-TR) (NCBI:txid283942)